Protein AF-A0A7C7Y5K7-F1 (afdb_monomer_lite)

Structure (mmCIF, N/CA/C/O backbone):
data_AF-A0A7C7Y5K7-F1
#
_entry.id   AF-A0A7C7Y5K7-F1
#
loop_
_atom_site.group_PDB
_atom_site.id
_atom_site.type_symbol
_atom_site.label_atom_id
_atom_site.label_alt_id
_atom_site.label_comp_id
_atom_site.label_asym_id
_atom_site.label_entity_id
_atom_site.label_seq_id
_atom_site.pdbx_PDB_ins_code
_atom_site.Cartn_x
_atom_site.Cartn_y
_atom_site.Cartn_z
_atom_site.occupancy
_atom_site.B_iso_or_equiv
_atom_site.auth_seq_id
_atom_site.auth_comp_id
_atom_site.auth_asym_id
_atom_site.auth_atom_id
_atom_site.pdbx_PDB_model_num
ATOM 1 N N . MET A 1 1 ? 11.741 -8.018 15.416 1.00 34.91 1 MET A N 1
ATOM 2 C CA . MET A 1 1 ? 11.949 -6.560 15.383 1.00 34.91 1 MET A CA 1
ATOM 3 C C . MET A 1 1 ? 10.838 -6.088 14.482 1.00 34.91 1 MET A C 1
ATOM 5 O O . MET A 1 1 ? 10.904 -6.426 13.319 1.00 34.91 1 MET A O 1
ATOM 9 N N . GLY A 1 2 ? 9.749 -5.574 15.051 1.00 42.09 2 GLY A N 1
ATOM 10 C CA . GLY A 1 2 ? 8.563 -5.245 14.266 1.00 42.09 2 GLY A CA 1
ATOM 11 C C . GLY A 1 2 ? 8.744 -3.869 13.656 1.00 42.09 2 GLY A C 1
ATOM 12 O O . GLY A 1 2 ? 8.864 -2.889 14.405 1.00 42.09 2 GLY A O 1
ATOM 13 N N . GLU A 1 3 ? 8.768 -3.799 12.327 1.00 52.50 3 GLU A N 1
ATOM 14 C CA . GLU A 1 3 ? 8.064 -2.700 11.671 1.00 52.50 3 GLU A CA 1
ATOM 15 C C . GLU A 1 3 ? 6.718 -2.574 12.391 1.00 52.50 3 GLU A C 1
ATOM 17 O O . GLU A 1 3 ? 5.929 -3.504 12.481 1.00 52.50 3 GLU A O 1
ATOM 22 N N . HIS A 1 4 ? 6.563 -1.473 13.099 1.00 50.72 4 HIS A N 1
ATOM 23 C CA . HIS A 1 4 ? 5.294 -1.063 13.659 1.00 50.72 4 HIS A CA 1
ATOM 24 C C . HIS A 1 4 ? 4.485 -0.638 12.437 1.00 50.72 4 HIS A C 1
ATOM 26 O O . HIS A 1 4 ? 5.047 0.079 11.607 1.00 50.72 4 HIS A O 1
ATOM 32 N N 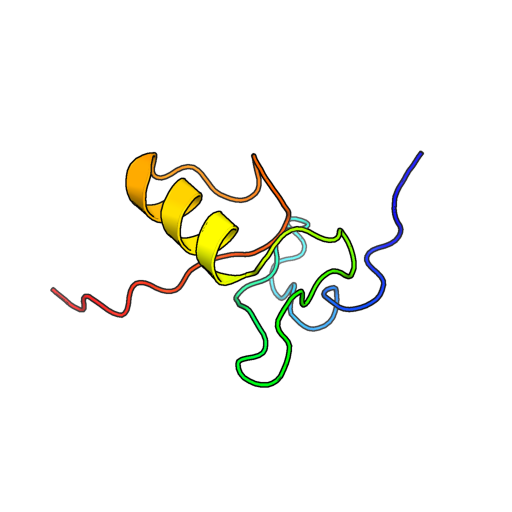. GLU A 1 5 ? 3.239 -1.100 12.308 1.00 58.59 5 GLU A N 1
ATOM 33 C CA . GLU A 1 5 ? 2.365 -0.875 11.150 1.00 58.59 5 GLU A CA 1
ATOM 34 C C . GLU A 1 5 ? 2.048 0.632 10.992 1.00 58.59 5 GLU A C 1
ATOM 36 O O . GLU A 1 5 ? 0.972 1.123 11.338 1.00 58.59 5 GLU A O 1
ATOM 41 N N . LEU A 1 6 ? 3.021 1.432 10.553 1.00 60.09 6 LEU A N 1
ATOM 42 C CA . LEU A 1 6 ? 2.932 2.886 10.463 1.00 60.09 6 LEU A CA 1
ATOM 43 C C . LEU A 1 6 ? 2.280 3.293 9.143 1.00 60.09 6 LEU A C 1
ATOM 45 O O . LEU A 1 6 ? 2.931 3.798 8.242 1.00 60.09 6 LEU A O 1
ATOM 49 N N . GLY A 1 7 ? 0.966 3.131 9.070 1.00 69.00 7 GLY A N 1
ATOM 50 C CA . GLY A 1 7 ? 0.155 3.620 7.952 1.00 69.00 7 GLY A CA 1
ATOM 51 C C . GLY A 1 7 ? -1.120 2.808 7.814 1.00 69.00 7 GLY A C 1
ATOM 52 O O . GLY A 1 7 ? -2.222 3.351 7.895 1.00 69.00 7 GLY A O 1
ATOM 53 N N . TRP A 1 8 ? -0.946 1.491 7.750 1.00 75.56 8 TRP A N 1
ATOM 54 C CA . TRP A 1 8 ? -1.995 0.525 7.451 1.00 75.56 8 TRP A CA 1
ATOM 55 C C . TRP A 1 8 ? -2.881 0.060 8.563 1.00 75.56 8 TRP A C 1
ATOM 57 O O . TRP A 1 8 ? -3.923 -0.500 8.272 1.00 75.56 8 TRP A O 1
ATOM 67 N N . TYR A 1 9 ? -2.488 0.209 9.822 1.00 75.81 9 TYR A N 1
ATOM 68 C CA . TYR A 1 9 ? -3.240 -0.433 10.901 1.00 75.81 9 TYR A CA 1
ATOM 69 C C . TYR A 1 9 ? -4.716 0.016 10.953 1.00 75.81 9 TYR A C 1
ATOM 71 O O . TYR A 1 9 ? -5.565 -0.654 11.526 1.00 75.81 9 TYR A O 1
ATOM 79 N N . TYR A 1 10 ? -5.037 1.181 10.378 1.00 79.31 10 TYR A N 1
ATOM 80 C CA . TYR A 1 10 ? -6.411 1.670 10.223 1.00 79.31 10 TYR A CA 1
ATOM 81 C C . TYR A 1 10 ? -7.230 0.909 9.175 1.00 79.31 10 TYR A C 1
ATOM 83 O O . TYR A 1 10 ? -8.457 0.997 9.167 1.00 79.31 10 TYR A O 1
ATOM 91 N N . LEU A 1 11 ? -6.530 0.232 8.278 1.00 82.06 11 LEU A N 1
ATOM 92 C CA . LEU A 1 11 ? -7.011 -0.667 7.249 1.00 82.06 11 LEU A CA 1
ATOM 93 C C . LEU A 1 11 ? -6.839 -2.125 7.687 1.00 82.06 11 LEU A C 1
ATOM 95 O O . LEU A 1 11 ? -6.924 -2.956 6.815 1.00 82.06 11 LEU A O 1
ATOM 99 N N . ASP A 1 12 ? -6.552 -2.439 8.957 1.00 85.00 12 ASP A N 1
ATOM 100 C CA . ASP A 1 12 ? -6.614 -3.804 9.505 1.00 85.00 12 ASP A CA 1
ATOM 101 C C . ASP A 1 12 ? -7.837 -3.889 10.438 1.00 85.00 12 ASP A C 1
ATOM 103 O O . ASP A 1 12 ? -7.835 -3.418 11.582 1.00 85.00 12 ASP A O 1
ATOM 107 N N . LEU A 1 13 ? -8.942 -4.396 9.903 1.00 87.19 13 LEU A N 1
ATOM 108 C CA . LEU A 1 13 ? -10.260 -4.435 10.528 1.00 87.19 13 LEU A CA 1
ATOM 109 C C . LEU A 1 13 ? -10.492 -5.741 11.295 1.00 87.19 13 LEU A C 1
ATOM 111 O O . LEU A 1 13 ? -11.391 -5.778 12.147 1.00 87.19 13 LEU A O 1
ATOM 115 N N . ASP A 1 14 ? -9.733 -6.799 11.003 1.00 88.31 14 ASP A N 1
ATOM 116 C CA . ASP A 1 14 ? -9.854 -8.115 11.643 1.00 88.31 14 ASP A CA 1
ATOM 117 C C . ASP A 1 14 ? -8.676 -8.488 12.569 1.00 88.31 14 ASP A C 1
ATOM 119 O O . ASP A 1 14 ? -8.762 -9.483 13.301 1.00 88.31 14 ASP A O 1
ATOM 123 N N . ASN A 1 15 ? -7.672 -7.614 12.666 1.00 86.62 15 ASN A N 1
ATOM 124 C CA . ASN A 1 15 ? -6.478 -7.732 13.499 1.00 86.62 15 ASN A CA 1
ATOM 125 C C . ASN A 1 15 ? -5.628 -8.967 13.131 1.00 86.62 15 ASN A C 1
ATOM 127 O O . ASN A 1 15 ? -5.015 -9.580 14.017 1.00 86.62 15 ASN A O 1
ATOM 131 N N . ASP A 1 16 ? -5.611 -9.362 11.854 1.00 86.31 16 ASP A N 1
ATOM 132 C CA . ASP A 1 16 ? -4.758 -10.434 11.325 1.00 86.31 16 ASP A CA 1
ATOM 133 C C . ASP A 1 16 ? -3.366 -9.952 10.878 1.00 86.31 16 ASP A C 1
ATOM 135 O O . ASP A 1 16 ? -2.532 -10.781 10.507 1.00 86.31 16 ASP A O 1
ATOM 139 N N . HIS A 1 17 ? -3.094 -8.650 11.032 1.00 85.06 17 HIS A N 1
ATOM 140 C CA . HIS A 1 17 ? -1.869 -7.963 10.620 1.00 85.06 17 HIS A CA 1
ATOM 141 C C . HIS A 1 17 ? -1.695 -7.897 9.091 1.00 85.06 17 HIS A C 1
ATOM 143 O O . HIS A 1 17 ? -0.569 -7.806 8.598 1.00 85.06 17 HIS A O 1
ATOM 149 N N . ILE A 1 18 ? -2.800 -7.930 8.344 1.00 83.94 18 ILE A N 1
ATOM 150 C CA . ILE A 1 18 ? -2.859 -7.741 6.895 1.00 83.94 18 ILE A CA 1
ATOM 151 C C . ILE A 1 18 ? -3.953 -6.706 6.603 1.00 83.94 18 ILE A C 1
ATOM 153 O O . ILE A 1 18 ? -5.093 -6.842 7.042 1.00 83.94 18 ILE A O 1
ATOM 157 N N . SER A 1 19 ? -3.637 -5.655 5.848 1.00 87.00 19 SER A N 1
ATOM 158 C CA . SER A 1 19 ? -4.616 -4.610 5.539 1.00 87.00 19 SER A CA 1
ATOM 159 C C . SER A 1 19 ? -5.738 -5.142 4.635 1.00 87.00 19 SER A C 1
ATOM 161 O O . SER A 1 19 ? -5.472 -5.955 3.765 1.00 87.00 19 SER A O 1
ATOM 163 N N . GLU A 1 20 ? -6.993 -4.694 4.761 1.00 85.50 20 GLU A N 1
ATOM 164 C CA . GLU A 1 20 ? -8.107 -5.000 3.842 1.00 85.50 20 GLU A CA 1
ATOM 165 C C . GLU A 1 20 ? -8.041 -4.282 2.492 1.00 85.50 20 GLU A C 1
ATOM 167 O O . GLU A 1 20 ? -8.941 -4.456 1.664 1.00 85.50 20 GLU A O 1
ATOM 172 N N . GLY A 1 21 ? -7.010 -3.480 2.246 1.00 84.62 21 GLY A N 1
ATOM 173 C CA . GLY A 1 21 ? -6.828 -2.829 0.960 1.00 84.62 21 GLY A CA 1
ATOM 174 C C . GLY A 1 21 ? -5.753 -1.755 0.956 1.00 84.62 21 GLY A C 1
ATOM 175 O O . GLY A 1 21 ? -5.205 -1.384 1.990 1.00 84.62 21 GLY A O 1
ATOM 176 N N . SER A 1 22 ? -5.518 -1.211 -0.234 1.00 86.38 22 SER A N 1
ATOM 177 C CA . SER A 1 22 ? -4.569 -0.133 -0.504 1.00 86.38 22 SER A CA 1
ATOM 178 C C . SER A 1 22 ? -5.243 1.233 -0.694 1.00 86.38 22 SER A C 1
ATOM 180 O O . SER A 1 22 ? -6.435 1.325 -1.019 1.00 86.38 22 SER A O 1
ATOM 182 N N . ASP A 1 23 ? -4.493 2.322 -0.490 1.00 87.44 23 ASP A N 1
ATOM 183 C CA . ASP A 1 23 ? -4.964 3.678 -0.791 1.00 87.44 23 ASP A CA 1
ATOM 184 C C . ASP A 1 23 ? -4.686 3.994 -2.270 1.00 87.44 23 ASP A C 1
ATOM 186 O O . ASP A 1 23 ? -3.534 4.158 -2.653 1.00 87.44 23 ASP A O 1
ATOM 190 N N . PRO A 1 24 ? -5.707 4.183 -3.127 1.00 88.31 24 PRO A N 1
ATOM 191 C CA . PRO A 1 24 ? -5.502 4.458 -4.551 1.00 88.31 24 PRO A CA 1
ATOM 192 C C . PRO A 1 24 ? -4.802 5.799 -4.850 1.00 88.31 24 PRO A C 1
ATOM 194 O O . PRO A 1 24 ? -4.498 6.076 -6.014 1.00 88.31 24 PRO A O 1
ATOM 197 N N . MET A 1 25 ? -4.616 6.669 -3.851 1.00 91.06 25 MET A N 1
ATOM 198 C CA . MET A 1 25 ? -3.867 7.928 -3.961 1.00 91.06 25 MET A CA 1
ATOM 199 C C . MET A 1 25 ? -2.437 7.830 -3.422 1.00 91.06 25 MET A C 1
ATOM 201 O O . MET A 1 25 ? -1.690 8.811 -3.510 1.00 91.06 25 MET A O 1
ATOM 205 N N . ASN A 1 26 ? -2.055 6.673 -2.894 1.00 87.94 26 ASN A N 1
ATOM 206 C CA . ASN A 1 26 ? -0.709 6.364 -2.462 1.00 87.94 26 ASN A CA 1
ATOM 207 C C . ASN A 1 26 ? -0.166 5.198 -3.311 1.00 87.94 26 ASN A C 1
ATOM 209 O O . ASN A 1 26 ? -0.916 4.424 -3.889 1.00 87.94 26 ASN A O 1
ATOM 213 N N . TRP A 1 27 ? 1.142 5.184 -3.538 1.00 90.56 27 TRP A N 1
ATOM 214 C CA . TRP A 1 27 ? 1.793 4.215 -4.427 1.00 90.56 27 TRP A CA 1
ATOM 215 C C . TRP A 1 27 ? 2.424 3.042 -3.664 1.00 90.56 27 TRP A C 1
ATOM 217 O O . TRP A 1 27 ? 2.778 2.052 -4.296 1.00 90.56 27 TRP A O 1
ATOM 227 N N . ASP A 1 28 ? 2.593 3.223 -2.357 1.00 89.38 28 ASP A N 1
ATOM 228 C CA . ASP A 1 28 ? 3.204 2.337 -1.366 1.00 89.38 28 ASP A CA 1
ATOM 229 C C . ASP A 1 28 ? 2.511 2.704 -0.056 1.00 89.38 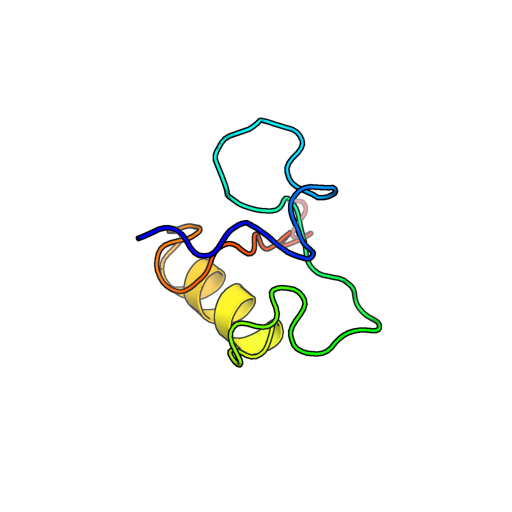28 ASP A C 1
ATOM 231 O O . ASP A 1 28 ? 2.813 3.740 0.565 1.00 89.38 28 ASP A O 1
ATOM 235 N N . THR A 1 29 ? 1.459 1.975 0.277 1.00 88.38 29 THR A N 1
ATOM 236 C CA . THR A 1 29 ? 0.595 2.394 1.368 1.00 88.38 29 THR A CA 1
ATOM 237 C C . THR A 1 29 ? 1.133 1.925 2.746 1.00 88.38 29 THR A C 1
ATOM 239 O O . THR A 1 29 ? 0.711 2.472 3.775 1.00 88.38 29 THR A O 1
ATOM 242 N N . ASP A 1 30 ? 2.176 1.065 2.781 1.00 84.88 30 ASP A N 1
ATOM 243 C CA . ASP A 1 30 ? 2.896 0.599 3.993 1.00 84.88 30 ASP A CA 1
ATOM 244 C C . ASP A 1 30 ? 4.032 1.499 4.364 1.00 84.88 30 ASP A C 1
ATOM 246 O O . ASP A 1 30 ? 4.427 1.558 5.532 1.00 84.88 30 ASP A O 1
ATOM 250 N N . GLY A 1 31 ? 4.618 2.116 3.346 1.00 86.12 31 GLY A N 1
ATOM 251 C CA . GLY A 1 31 ? 5.946 2.678 3.430 1.00 86.12 31 GLY A CA 1
ATOM 252 C C . GLY A 1 31 ? 7.055 1.622 3.444 1.00 86.12 31 GLY A C 1
ATOM 253 O O . GLY A 1 31 ? 8.123 1.927 3.990 1.00 86.12 31 GLY A O 1
ATOM 254 N N . ASP A 1 32 ? 6.845 0.420 2.898 1.00 83.56 32 ASP A N 1
ATOM 255 C CA . ASP A 1 32 ? 7.857 -0.651 2.846 1.00 83.56 32 ASP A CA 1
ATOM 256 C C . ASP A 1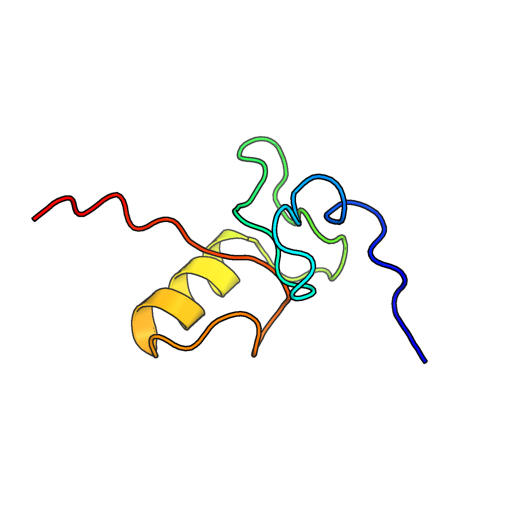 32 ? 8.685 -0.639 1.543 1.00 83.56 32 ASP A C 1
ATOM 258 O O . ASP A 1 32 ? 9.684 -1.357 1.417 1.00 83.56 32 ASP A O 1
ATOM 262 N N . TRP A 1 33 ? 8.335 0.275 0.630 1.00 85.94 33 TRP A N 1
ATOM 263 C CA . TRP A 1 33 ? 8.937 0.526 -0.681 1.00 85.94 33 TRP A CA 1
ATOM 264 C C . TRP A 1 33 ? 8.645 -0.544 -1.736 1.00 85.94 33 TRP A C 1
ATOM 266 O O . TRP A 1 33 ? 9.242 -0.502 -2.825 1.00 85.94 33 TRP A O 1
ATOM 276 N N . MET A 1 34 ? 7.733 -1.465 -1.449 1.00 88.00 34 MET A N 1
ATOM 277 C CA . MET A 1 34 ? 7.008 -2.230 -2.449 1.00 88.00 34 MET A CA 1
ATOM 278 C C . MET A 1 34 ? 5.905 -1.345 -3.048 1.00 88.00 34 MET A C 1
ATOM 280 O O . MET A 1 34 ? 5.505 -0.336 -2.481 1.00 88.00 34 MET A O 1
ATOM 284 N N . VAL A 1 35 ? 5.5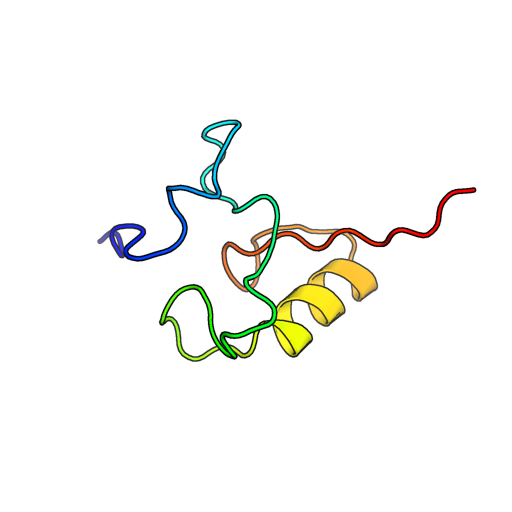08 -1.627 -4.287 1.00 90.25 35 VAL A N 1
ATOM 285 C CA . VAL A 1 35 ? 4.434 -0.870 -4.944 1.00 90.25 35 VAL A CA 1
ATOM 286 C C . VAL A 1 35 ? 3.143 -1.653 -4.766 1.00 90.25 35 VAL A C 1
ATOM 288 O O . VAL A 1 35 ? 3.115 -2.794 -5.230 1.00 90.25 35 VAL A O 1
ATOM 291 N N . ASP A 1 36 ? 2.063 -1.001 -4.316 1.00 88.94 36 ASP A N 1
ATOM 292 C CA . ASP A 1 36 ? 0.759 -1.643 -4.052 1.00 88.94 36 ASP A CA 1
ATOM 293 C C . ASP A 1 36 ? 0.283 -2.548 -5.213 1.00 88.94 36 ASP A C 1
ATOM 295 O O . ASP A 1 36 ? -0.331 -3.595 -5.020 1.00 88.94 36 ASP A O 1
ATOM 299 N N . TRP A 1 37 ? 0.555 -2.151 -6.466 1.00 89.75 37 TRP A N 1
ATOM 300 C CA . TRP A 1 37 ? 0.204 -2.943 -7.655 1.00 89.75 37 TRP A CA 1
ATOM 301 C C . TRP A 1 37 ? 0.939 -4.286 -7.735 1.00 89.75 37 TRP A C 1
ATOM 303 O O . TRP A 1 37 ? 0.352 -5.269 -8.182 1.00 89.75 37 TRP A O 1
ATOM 313 N N . PHE A 1 38 ? 2.223 -4.314 -7.379 1.00 90.75 38 PHE A N 1
ATOM 314 C CA . PHE A 1 38 ? 3.023 -5.533 -7.423 1.00 90.75 38 PHE A CA 1
ATOM 315 C C . PHE A 1 38 ? 2.521 -6.535 -6.384 1.00 90.75 38 PHE A C 1
ATOM 317 O O . PHE A 1 38 ? 2.342 -7.697 -6.721 1.00 90.75 38 PHE A O 1
ATOM 324 N N . GLU A 1 39 ? 2.225 -6.070 -5.173 1.00 89.06 39 GLU A N 1
ATOM 325 C CA . GLU A 1 39 ? 1.734 -6.906 -4.070 1.00 89.06 39 GLU A CA 1
ATOM 326 C C . GLU A 1 39 ? 0.361 -7.494 -4.381 1.00 89.06 39 GLU A C 1
ATOM 3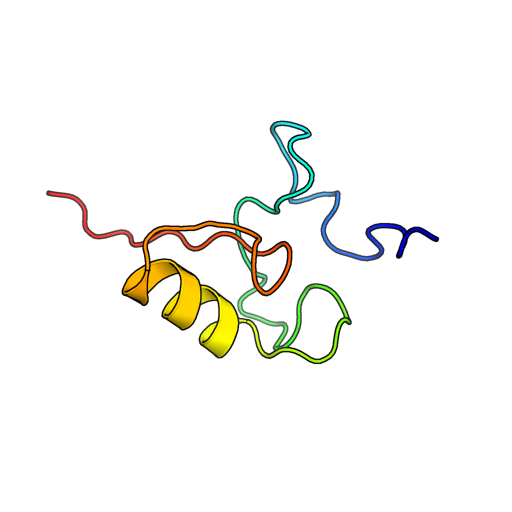28 O O . GLU A 1 39 ? 0.161 -8.699 -4.289 1.00 89.06 39 GLU A O 1
ATOM 333 N N . VAL A 1 40 ? -0.561 -6.657 -4.870 1.00 88.56 40 VAL A N 1
ATOM 334 C CA . VAL A 1 40 ? -1.878 -7.115 -5.332 1.00 88.56 40 VAL A CA 1
ATOM 335 C C . VAL A 1 40 ? -1.749 -8.173 -6.428 1.00 88.56 40 VAL A C 1
ATOM 337 O O . VAL A 1 40 ? -2.516 -9.130 -6.447 1.00 88.56 40 VAL A O 1
ATOM 340 N N . HIS A 1 41 ? -0.813 -7.996 -7.362 1.00 88.62 41 HIS A N 1
ATOM 341 C CA . HIS A 1 41 ? -0.632 -8.936 -8.463 1.00 88.62 41 HIS A CA 1
ATOM 342 C C . HIS A 1 41 ? -0.030 -10.272 -8.007 1.00 88.62 41 HIS A C 1
ATOM 344 O O . HIS A 1 41 ? -0.446 -11.310 -8.515 1.00 88.62 41 HIS A O 1
ATOM 350 N N . ASP A 1 42 ? 0.918 -10.246 -7.072 1.00 89.38 42 ASP A N 1
ATOM 351 C CA . ASP A 1 42 ? 1.549 -11.442 -6.503 1.00 89.38 42 ASP A CA 1
ATOM 352 C C . ASP A 1 42 ? 0.514 -12.303 -5.761 1.00 89.38 42 ASP A C 1
ATOM 354 O O . ASP A 1 42 ? 0.318 -13.471 -6.105 1.00 89.38 42 ASP A O 1
ATOM 358 N N . ASP A 1 43 ? -0.271 -11.670 -4.885 1.00 88.00 43 ASP A N 1
ATOM 359 C CA . ASP A 1 43 ? -1.387 -12.291 -4.168 1.00 88.00 43 ASP A CA 1
ATOM 360 C C . ASP A 1 43 ? -2.496 -12.827 -5.123 1.00 88.00 43 ASP A C 1
ATOM 362 O O . ASP A 1 43 ? -3.216 -13.793 -4.825 1.00 88.00 43 ASP A O 1
ATOM 366 N N . GLU A 1 44 ? -2.703 -12.179 -6.279 1.00 87.38 44 GLU A N 1
ATOM 367 C CA . GLU A 1 44 ? -3.613 -12.650 -7.338 1.00 87.38 44 GLU A CA 1
ATOM 368 C C . GLU A 1 44 ? -3.068 -13.885 -8.071 1.00 87.38 44 GLU A C 1
ATOM 370 O O . GLU A 1 44 ? -3.851 -14.754 -8.478 1.00 87.38 44 GLU A O 1
ATOM 375 N N . ASP A 1 45 ? -1.749 -13.964 -8.251 1.00 90.88 45 ASP A N 1
ATOM 376 C CA . ASP A 1 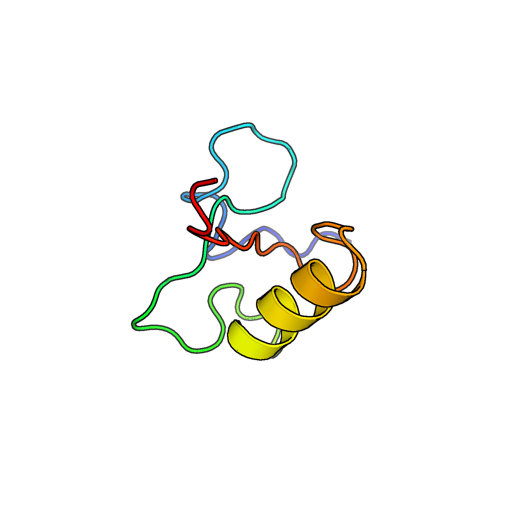45 ? -1.072 -15.034 -8.980 1.00 90.88 45 ASP A CA 1
ATOM 377 C C . ASP A 1 45 ? -0.969 -16.324 -8.147 1.00 90.88 45 ASP A C 1
ATOM 379 O O . ASP A 1 45 ? -1.119 -17.424 -8.701 1.00 90.88 45 ASP A O 1
ATOM 383 N N . ASP A 1 46 ? -0.743 -16.220 -6.834 1.00 86.88 46 ASP A N 1
ATOM 384 C CA . ASP A 1 46 ? -0.529 -17.377 -5.957 1.00 86.88 46 ASP A CA 1
ATOM 385 C C . ASP A 1 46 ? -1.697 -17.683 -4.992 1.00 86.88 46 ASP A C 1
ATOM 387 O O . ASP A 1 46 ? -1.840 -18.823 -4.524 1.00 86.88 46 ASP A O 1
ATOM 391 N N . GLY A 1 47 ? -2.589 -16.714 -4.765 1.00 87.19 47 GLY A N 1
ATOM 392 C CA . GLY A 1 47 ? -3.735 -16.827 -3.863 1.00 87.19 47 GLY A CA 1
ATOM 393 C C . GLY A 1 47 ? -3.373 -16.838 -2.374 1.00 87.19 47 GLY A C 1
ATOM 394 O O . GLY A 1 47 ? -4.238 -17.157 -1.546 1.00 87.19 47 GLY A O 1
ATOM 395 N N . ILE A 1 48 ? -2.122 -16.544 -2.028 1.00 86.00 48 ILE A N 1
ATOM 396 C CA . ILE A 1 48 ? -1.646 -16.295 -0.669 1.00 86.00 48 ILE A CA 1
ATOM 397 C C . ILE A 1 48 ? -1.791 -14.791 -0.408 1.00 86.00 48 ILE A C 1
ATOM 399 O O . ILE A 1 48 ? -1.946 -13.998 -1.322 1.00 86.00 48 ILE A O 1
ATOM 403 N N . ARG A 1 49 ? -1.919 -14.411 0.862 1.00 81.56 49 ARG A N 1
ATOM 404 C CA . ARG A 1 49 ? -2.069 -13.014 1.274 1.00 81.56 49 ARG A CA 1
ATOM 405 C C . ARG A 1 49 ? -0.998 -12.687 2.283 1.00 81.56 49 ARG A C 1
ATOM 407 O O . ARG A 1 49 ? -0.809 -13.475 3.219 1.00 81.56 49 ARG A O 1
ATOM 414 N N . GLY A 1 50 ? -0.394 -11.514 2.159 1.00 79.88 50 GLY A N 1
ATOM 415 C CA . GLY A 1 50 ? 0.500 -11.002 3.192 1.00 79.88 50 GLY A CA 1
ATOM 416 C C . GLY A 1 50 ? 1.862 -11.697 3.261 1.00 79.88 50 GLY A C 1
ATOM 417 O O . GLY A 1 50 ? 2.535 -11.574 4.286 1.00 79.88 50 GLY A O 1
ATOM 418 N N . ASP A 1 51 ? 2.250 -12.487 2.253 1.00 84.62 51 ASP A N 1
ATOM 419 C CA . ASP A 1 51 ? 3.530 -13.207 2.262 1.00 84.62 51 ASP A CA 1
ATOM 420 C C . ASP A 1 51 ? 4.686 -12.364 1.701 1.00 84.62 51 ASP A C 1
ATOM 422 O O . ASP A 1 51 ? 5.799 -12.437 2.232 1.00 84.62 51 ASP A O 1
ATOM 426 N N . SER A 1 52 ? 4.400 -11.533 0.699 1.00 79.81 52 SER A N 1
ATOM 427 C CA . SER A 1 52 ? 5.297 -10.513 0.165 1.00 79.81 52 SER A CA 1
ATOM 428 C C . SER A 1 52 ? 5.300 -9.259 1.041 1.00 79.81 52 SER A C 1
ATOM 430 O O . SER A 1 52 ? 6.378 -8.840 1.467 1.00 79.81 52 SER A O 1
ATOM 432 N N . SER A 1 53 ? 4.112 -8.731 1.365 1.00 79.31 53 SER A N 1
ATOM 433 C CA . SER A 1 53 ? 3.893 -7.500 2.143 1.00 79.31 53 SER A CA 1
ATOM 434 C C . SER A 1 53 ? 2.444 -7.442 2.673 1.00 79.31 53 SER A C 1
ATOM 436 O O . SER A 1 53 ? 1.574 -8.109 2.116 1.00 79.31 53 SER A O 1
ATOM 438 N N . PRO A 1 54 ? 2.139 -6.705 3.759 1.00 80.50 54 PRO A N 1
ATOM 439 C CA . PRO A 1 54 ? 0.852 -6.745 4.474 1.00 80.50 54 PRO A CA 1
ATOM 440 C C . PRO A 1 54 ? -0.329 -6.019 3.781 1.00 80.50 54 PRO A C 1
ATOM 442 O O . PRO A 1 54 ? -1.190 -5.469 4.472 1.00 80.50 54 PRO A O 1
ATOM 445 N N . ILE A 1 55 ? -0.428 -6.046 2.447 1.00 80.00 55 ILE A N 1
ATOM 446 C CA . ILE A 1 55 ? -1.569 -5.519 1.675 1.00 80.00 55 ILE A CA 1
ATOM 447 C C . ILE A 1 55 ? -2.510 -6.641 1.231 1.00 80.00 55 ILE A C 1
ATOM 449 O O . ILE A 1 55 ? -2.061 -7.604 0.626 1.00 80.00 55 ILE A O 1
ATOM 453 N N . ARG A 1 56 ? -3.836 -6.503 1.425 1.00 72.81 56 ARG A N 1
ATOM 454 C CA . ARG A 1 56 ? -4.826 -7.325 0.686 1.00 72.81 56 ARG A CA 1
ATOM 455 C C . ARG A 1 56 ? -5.201 -6.704 -0.656 1.00 72.81 56 ARG A C 1
ATOM 457 O O . ARG A 1 56 ? -5.407 -5.496 -0.780 1.00 72.81 56 ARG A O 1
ATOM 464 N N . TYR A 1 57 ? -5.498 -7.576 -1.618 1.00 68.69 57 TYR A N 1
ATOM 465 C CA . TYR A 1 57 ? -6.265 -7.244 -2.819 1.00 68.69 57 TYR A CA 1
ATOM 466 C C . TYR A 1 57 ? -7.762 -7.598 -2.702 1.00 68.69 57 TYR A C 1
ATOM 468 O O . TYR A 1 57 ? -8.144 -8.652 -2.186 1.00 68.69 57 TYR A O 1
ATOM 476 N N . ASP A 1 58 ? -8.626 -6.736 -3.255 1.00 62.16 58 ASP A N 1
ATOM 477 C CA . ASP A 1 58 ? -10.030 -7.047 -3.567 1.00 62.16 58 ASP A CA 1
ATOM 478 C C . ASP A 1 58 ? -10.185 -7.200 -5.084 1.00 62.16 58 ASP A C 1
ATOM 480 O O . ASP A 1 58 ? -10.441 -6.236 -5.823 1.00 62.16 58 ASP A O 1
ATOM 484 N N . SER A 1 59 ? -10.051 -8.440 -5.562 1.00 58.00 59 SER A N 1
ATOM 485 C CA . SER A 1 59 ? -10.508 -8.791 -6.899 1.00 58.00 59 SER A CA 1
ATOM 486 C C . SER A 1 59 ? -12.036 -8.733 -6.891 1.00 58.00 59 SER A C 1
ATOM 488 O O . SER A 1 59 ? -12.733 -9.720 -6.667 1.00 58.00 59 SER A O 1
ATOM 490 N N . ARG A 1 60 ? -12.597 -7.559 -7.202 1.00 60.16 60 ARG A N 1
ATOM 491 C CA . ARG A 1 60 ? -14.046 -7.353 -7.416 1.00 60.16 60 ARG A CA 1
ATOM 492 C C . ARG A 1 60 ? -14.608 -8.161 -8.604 1.00 60.16 60 ARG A C 1
ATOM 494 O O . ARG A 1 60 ? -15.620 -7.779 -9.192 1.00 60.16 60 ARG A O 1
ATOM 501 N N . GLN A 1 61 ? -13.975 -9.273 -8.981 1.00 55.03 61 GLN A N 1
ATOM 502 C CA . GLN A 1 61 ? -14.555 -10.356 -9.759 1.00 55.03 61 GLN A CA 1
ATOM 503 C C . GLN A 1 61 ? -15.692 -10.997 -8.954 1.00 55.03 61 GLN A C 1
ATOM 505 O O . GLN A 1 61 ? -15.581 -12.072 -8.373 1.00 55.03 61 GLN A O 1
ATOM 510 N N . THR A 1 62 ? -16.832 -10.314 -8.934 1.00 47.62 62 THR A N 1
ATOM 511 C CA . THR A 1 62 ? -18.108 -10.918 -8.570 1.00 47.62 62 THR A CA 1
ATOM 512 C C . THR A 1 62 ? -18.434 -11.997 -9.604 1.00 47.62 62 THR A C 1
ATOM 514 O O . THR A 1 62 ? -18.696 -11.664 -10.765 1.00 47.62 62 THR A O 1
ATOM 517 N N . ALA A 1 63 ? -18.389 -13.266 -9.195 1.00 54.72 63 ALA A N 1
ATOM 518 C CA . ALA A 1 63 ? -19.032 -14.360 -9.923 1.00 54.72 63 ALA A CA 1
ATOM 519 C C . ALA A 1 63 ? -20.563 -14.244 -9.850 1.00 54.72 63 ALA A C 1
ATOM 521 O O . ALA A 1 63 ? -21.075 -13.796 -8.796 1.00 54.72 63 ALA A O 1
#

Secondary structure (DSSP, 8-state):
-----TTGGGG-SSSSSSBS---TT-S-SSSSS--HHHHHHHHHHH---SSSSSBPP------

Foldseek 3Di:
DDPPQVFAPVQVPPPPQAGAAADPVDQCRRPPPDGRVVQQVVCVVPVDAQPVHRYYDDPPPDD

pLDDT: mean 78.8, std 13.79, range [34.91, 91.06]

Sequence (63 aa):
MGEHELGWYYLDLDNDHISEGSDPMNWDTDGDWMVDWFEVHDDEDDGIRGDSSPIRYDSRQTA

Radius of gyration: 11.3 Å; chains: 1; bounding box: 31×25×25 Å